Protein AF-A0A2V8R7F1-F1 (afdb_monomer_lite)

Foldseek 3Di:
DQLVVLQVQLVVQLVVLQVQLVQLVVQLVVLCVPVPPCSVVSNVRSNVRNVVSNVSNVVSVVSNVVSVVVVVVVVVVVVVVD

Secondary structure (DSSP, 8-state):
-HHHHHHHHHHHHHHHHHHHHHHHHHHHHHHHHTTTSSHHHHHHHHHHHHHHHHHHHHHHHHHHHHHHHHHHHHHHHHHTT-

Sequence (82 aa):
MISRVLIVVGLLITVAGNLATFNGVHTAVNGMMNSAENGIASVATGMSSAYSWSLISLFGCFILIVGLVLAALKSSAKAAAV

pLDDT: mean 88.7, std 12.06, range [47.88, 97.81]

Radius of gyration: 18.99 Å; chains: 1; bounding box: 34×16×62 Å

Structure (mmCIF, N/CA/C/O backbone):
data_AF-A0A2V8R7F1-F1
#
_entry.id   AF-A0A2V8R7F1-F1
#
loop_
_atom_site.group_PDB
_atom_site.id
_atom_site.type_symbol
_atom_site.label_atom_id
_atom_site.label_alt_id
_atom_site.label_comp_id
_atom_site.label_asym_id
_atom_site.label_entity_id
_atom_site.label_seq_id
_atom_site.pdbx_PDB_ins_code
_atom_site.Cartn_x
_atom_site.Cartn_y
_atom_site.Cartn_z
_atom_site.occupancy
_atom_site.B_iso_or_equiv
_atom_site.auth_seq_id
_atom_site.auth_comp_id
_atom_site.auth_asym_id
_atom_site.auth_atom_id
_atom_site.pdbx_PDB_model_num
ATOM 1 N N . MET A 1 1 ? -17.904 -0.389 16.975 1.00 77.88 1 MET A N 1
ATOM 2 C CA . MET A 1 1 ? -18.234 -0.286 15.540 1.00 77.88 1 MET A CA 1
ATOM 3 C C . MET A 1 1 ? -17.108 0.415 14.803 1.00 77.88 1 MET A C 1
ATOM 5 O O . MET A 1 1 ? -16.572 -0.195 13.893 1.00 77.88 1 MET A O 1
ATOM 9 N N . ILE A 1 2 ? -16.656 1.584 15.277 1.00 89.25 2 ILE A N 1
ATOM 10 C CA . ILE A 1 2 ? -15.536 2.332 14.680 1.00 89.25 2 ILE A CA 1
ATOM 11 C C . ILE A 1 2 ? -14.253 1.500 14.467 1.00 89.25 2 ILE A C 1
ATOM 13 O O . ILE A 1 2 ? -13.706 1.518 13.376 1.00 89.25 2 ILE A O 1
ATOM 17 N N . SER A 1 3 ? -13.832 0.673 15.436 1.00 90.94 3 SER A N 1
ATOM 18 C CA . SER A 1 3 ? -12.628 -0.169 15.298 1.00 90.94 3 SER A CA 1
ATOM 19 C C . SER A 1 3 ? -12.716 -1.173 14.146 1.00 90.94 3 SER A C 1
ATOM 21 O O . SER A 1 3 ? -11.757 -1.343 13.406 1.00 90.94 3 SER A O 1
ATOM 23 N N . ARG A 1 4 ? -13.883 -1.798 13.944 1.00 91.94 4 ARG A N 1
ATOM 24 C CA . ARG A 1 4 ? -14.110 -2.736 12.834 1.00 91.94 4 ARG A CA 1
ATOM 25 C C . ARG A 1 4 ? -14.066 -2.026 11.483 1.00 91.94 4 ARG A C 1
ATOM 27 O O . ARG A 1 4 ? -13.503 -2.570 10.545 1.00 91.94 4 ARG A O 1
ATOM 34 N N . VAL A 1 5 ? -14.623 -0.816 11.402 1.00 95.06 5 VAL A N 1
ATOM 35 C CA . VAL A 1 5 ? -14.571 0.003 10.182 1.00 95.06 5 VAL A CA 1
ATOM 36 C C . VAL A 1 5 ? -13.127 0.371 9.851 1.00 95.06 5 VAL A C 1
ATOM 38 O O . VAL A 1 5 ? -12.707 0.162 8.722 1.00 95.06 5 VAL A O 1
ATOM 41 N N . LEU A 1 6 ? -12.346 0.830 10.835 1.00 94.38 6 LEU A N 1
ATOM 42 C CA . LEU A 1 6 ? -10.929 1.157 10.641 1.00 94.38 6 LEU A CA 1
ATOM 43 C C . LEU A 1 6 ? -10.115 -0.060 10.183 1.00 94.38 6 LEU A C 1
ATOM 45 O O . LEU A 1 6 ? -9.325 0.060 9.256 1.00 94.38 6 LEU A O 1
ATOM 49 N N . ILE A 1 7 ? -10.352 -1.240 10.765 1.00 96.56 7 ILE A N 1
ATOM 50 C CA . ILE A 1 7 ? -9.695 -2.482 10.328 1.00 96.56 7 ILE A CA 1
ATOM 51 C C . ILE A 1 7 ? -10.048 -2.806 8.870 1.00 96.56 7 ILE A C 1
ATOM 53 O O . ILE A 1 7 ? -9.165 -3.096 8.075 1.00 96.56 7 ILE A O 1
ATOM 57 N N . VAL A 1 8 ? -11.321 -2.753 8.478 1.00 97.25 8 VAL A N 1
ATOM 58 C CA . VAL A 1 8 ? -11.697 -3.091 7.094 1.00 97.25 8 VAL A CA 1
ATOM 59 C C . VAL A 1 8 ? -11.150 -2.058 6.107 1.00 97.25 8 VAL A C 1
ATOM 61 O O . VAL A 1 8 ? -10.552 -2.426 5.101 1.00 97.25 8 VAL A O 1
ATOM 64 N N . VAL A 1 9 ? -11.305 -0.767 6.406 1.00 96.50 9 VAL A N 1
ATOM 65 C CA . VAL A 1 9 ? -10.844 0.324 5.536 1.00 96.50 9 VAL A CA 1
ATOM 66 C C . VAL A 1 9 ? -9.326 0.314 5.404 1.00 96.50 9 VAL A C 1
ATOM 68 O O . VAL A 1 9 ? -8.817 0.353 4.287 1.00 96.50 9 VAL A O 1
ATOM 71 N N . GLY A 1 10 ? -8.602 0.200 6.519 1.00 97.19 10 GLY A N 1
ATOM 72 C CA . GLY A 1 10 ? -7.150 0.091 6.496 1.00 97.19 10 GLY A CA 1
ATOM 73 C C . GLY A 1 10 ? -6.692 -1.104 5.659 1.00 97.19 10 GLY A C 1
ATOM 74 O O . GLY A 1 10 ? -5.782 -0.956 4.849 1.00 97.19 10 GLY A O 1
ATOM 75 N N . LEU A 1 11 ? -7.366 -2.259 5.781 1.00 97.81 11 LEU A N 1
ATOM 76 C CA . LEU A 1 11 ? -6.994 -3.477 5.054 1.00 97.81 11 LEU A CA 1
ATOM 77 C C . LEU A 1 11 ? -7.133 -3.278 3.555 1.00 97.81 11 LEU A C 1
ATOM 79 O O . LEU A 1 11 ? -6.220 -3.602 2.800 1.00 97.81 11 LEU A O 1
ATOM 83 N N . LEU A 1 12 ? -8.267 -2.723 3.134 1.00 97.81 12 LEU A N 1
ATOM 84 C CA . LEU A 1 12 ? -8.544 -2.465 1.728 1.00 97.81 12 LEU A CA 1
ATOM 85 C C . LEU A 1 12 ? -7.539 -1.472 1.136 1.00 97.81 12 LEU A C 1
ATOM 87 O O . LEU A 1 12 ? -7.026 -1.720 0.047 1.00 97.81 12 LEU A O 1
ATOM 91 N N . ILE A 1 13 ? -7.207 -0.398 1.861 1.00 97.31 13 ILE A N 1
ATOM 92 C CA . ILE A 1 13 ? -6.214 0.590 1.415 1.00 97.31 13 ILE A CA 1
ATOM 93 C C . ILE A 1 13 ? -4.828 -0.053 1.292 1.00 97.31 13 ILE A C 1
ATOM 95 O O . ILE A 1 13 ? -4.171 0.121 0.267 1.00 97.31 13 ILE A O 1
ATOM 99 N N . THR A 1 14 ? -4.391 -0.822 2.292 1.00 97.31 14 THR A N 1
ATOM 100 C CA . THR A 1 14 ? -3.097 -1.522 2.260 1.00 97.31 14 THR A CA 1
ATOM 101 C C . THR A 1 14 ? -3.016 -2.506 1.100 1.00 97.31 14 THR A C 1
ATOM 103 O O . THR A 1 14 ? -2.035 -2.511 0.361 1.00 97.31 14 THR A O 1
ATOM 106 N N . VAL A 1 15 ? -4.043 -3.336 0.904 1.00 97.62 15 VAL A N 1
ATOM 107 C CA . VAL A 1 15 ? -4.049 -4.343 -0.167 1.00 97.62 15 VAL A CA 1
ATOM 108 C C . VAL A 1 15 ? -4.052 -3.677 -1.542 1.00 97.62 15 VAL A C 1
ATOM 110 O O . VAL A 1 15 ? -3.237 -4.040 -2.390 1.00 97.62 15 VAL A O 1
ATOM 113 N N . ALA A 1 16 ? -4.912 -2.678 -1.757 1.00 97.12 16 ALA A N 1
ATOM 114 C CA . ALA A 1 16 ? -4.966 -1.947 -3.021 1.00 97.12 16 ALA A CA 1
ATOM 115 C C . ALA A 1 16 ? -3.656 -1.193 -3.302 1.00 97.12 16 ALA A C 1
ATOM 117 O O . ALA A 1 16 ? -3.133 -1.261 -4.414 1.00 97.12 16 ALA A O 1
ATOM 118 N N . GLY A 1 17 ? -3.094 -0.531 -2.284 1.00 97.00 17 GLY A N 1
ATOM 119 C CA . GLY A 1 17 ? -1.811 0.160 -2.376 1.00 97.00 17 GLY A CA 1
ATOM 120 C C . GLY A 1 17 ? -0.671 -0.795 -2.725 1.00 97.00 17 GLY A C 1
ATOM 121 O O . GLY A 1 17 ? 0.057 -0.541 -3.677 1.00 97.00 17 GLY A O 1
ATOM 122 N N . ASN A 1 18 ? -0.567 -1.938 -2.039 1.00 97.06 18 ASN A N 1
ATOM 123 C CA . ASN A 1 18 ? 0.443 -2.956 -2.344 1.00 97.06 18 ASN A CA 1
ATOM 124 C C . ASN A 1 18 ? 0.309 -3.496 -3.771 1.00 97.06 18 ASN A C 1
ATOM 126 O O . ASN A 1 18 ? 1.313 -3.617 -4.470 1.00 97.06 18 ASN A O 1
ATOM 130 N N . LEU A 1 19 ? -0.912 -3.793 -4.229 1.00 97.56 19 LEU A N 1
ATOM 131 C CA . LEU A 1 19 ? -1.144 -4.266 -5.596 1.00 97.56 19 LEU A CA 1
ATOM 132 C C . LEU A 1 19 ? -0.680 -3.234 -6.635 1.00 97.56 19 LEU A C 1
ATOM 134 O O . LEU A 1 19 ? -0.017 -3.586 -7.612 1.00 97.56 19 LEU A O 1
ATOM 138 N N . ALA A 1 20 ? -0.980 -1.957 -6.405 1.00 95.56 20 ALA A N 1
ATOM 139 C CA . ALA A 1 20 ? -0.535 -0.878 -7.276 1.00 95.56 20 ALA A CA 1
ATOM 140 C C . ALA A 1 20 ? 0.992 -0.672 -7.219 1.00 95.56 20 ALA A C 1
ATOM 142 O O . ALA A 1 20 ? 1.617 -0.470 -8.263 1.00 95.56 20 ALA A O 1
ATOM 143 N N . THR A 1 21 ? 1.615 -0.819 -6.043 1.00 97.19 21 THR A N 1
ATOM 144 C CA . THR A 1 21 ? 3.079 -0.843 -5.897 1.00 97.19 21 THR A CA 1
ATOM 145 C C . THR A 1 21 ? 3.699 -1.949 -6.743 1.00 97.19 21 THR A C 1
ATOM 147 O O . THR A 1 21 ? 4.630 -1.681 -7.503 1.00 97.19 21 THR A O 1
ATOM 150 N N . PHE A 1 22 ? 3.160 -3.170 -6.676 1.00 96.94 22 PHE A N 1
ATOM 151 C CA . PHE A 1 22 ? 3.635 -4.290 -7.491 1.00 96.94 22 PHE A CA 1
ATOM 152 C C . PHE A 1 22 ? 3.524 -4.007 -8.989 1.00 96.94 22 PHE A C 1
ATOM 154 O O . PHE A 1 22 ? 4.450 -4.323 -9.732 1.00 96.94 22 PHE A O 1
ATOM 161 N N . ASN A 1 23 ? 2.441 -3.370 -9.436 1.00 96.12 23 ASN A N 1
ATOM 162 C CA . ASN A 1 23 ? 2.288 -3.002 -10.842 1.00 96.12 23 ASN A CA 1
ATOM 163 C C . ASN A 1 23 ? 3.332 -1.960 -11.297 1.00 96.12 23 ASN A C 1
ATOM 165 O O . ASN A 1 23 ? 3.893 -2.068 -12.390 1.00 96.12 23 ASN A O 1
ATOM 169 N N . GLY A 1 24 ? 3.645 -0.981 -10.441 1.00 95.00 24 GLY A N 1
ATOM 170 C CA . GLY A 1 24 ? 4.729 -0.026 -10.690 1.00 95.00 24 GLY A CA 1
ATOM 171 C C . GLY A 1 24 ? 6.093 -0.716 -10.799 1.00 95.00 24 GLY A C 1
ATOM 172 O O . GLY A 1 24 ? 6.826 -0.495 -11.763 1.00 95.00 24 GLY A O 1
ATOM 173 N N . VAL A 1 25 ? 6.398 -1.632 -9.872 1.00 95.62 25 VAL A N 1
ATOM 174 C CA . VAL A 1 25 ? 7.637 -2.430 -9.905 1.00 95.62 25 VAL A CA 1
ATOM 175 C C . VAL A 1 25 ? 7.706 -3.290 -11.166 1.00 95.62 25 VAL A C 1
ATOM 177 O O . VAL A 1 25 ? 8.732 -3.305 -11.837 1.00 95.62 25 VAL A O 1
ATOM 180 N N . HIS A 1 26 ? 6.616 -3.961 -11.535 1.00 94.12 26 HIS A N 1
ATOM 181 C CA . HIS A 1 26 ? 6.544 -4.760 -12.758 1.00 94.12 26 HIS A CA 1
ATOM 182 C C . HIS A 1 26 ? 6.824 -3.916 -14.011 1.00 94.12 26 HIS A C 1
ATOM 184 O O . HIS A 1 26 ? 7.604 -4.317 -14.873 1.00 94.12 26 HIS A O 1
ATOM 190 N N . THR A 1 27 ? 6.259 -2.708 -14.077 1.00 91.19 27 THR A N 1
ATOM 191 C CA . THR A 1 27 ? 6.531 -1.751 -15.160 1.00 91.19 27 THR A CA 1
ATOM 192 C C . THR A 1 27 ? 8.011 -1.373 -15.212 1.00 91.19 27 THR A C 1
ATOM 194 O O . THR A 1 27 ? 8.607 -1.363 -16.290 1.00 91.19 27 THR A O 1
ATOM 197 N N . ALA A 1 28 ? 8.630 -1.128 -14.054 1.00 91.25 28 ALA A N 1
ATOM 198 C CA . ALA A 1 28 ? 10.051 -0.817 -13.991 1.00 91.25 28 ALA A CA 1
ATOM 199 C C . ALA A 1 28 ? 10.922 -1.994 -14.456 1.00 91.25 28 ALA A C 1
ATOM 201 O O . ALA A 1 28 ? 11.837 -1.799 -15.253 1.00 91.25 28 ALA A O 1
ATOM 202 N N . VAL A 1 29 ? 10.609 -3.220 -14.028 1.00 92.06 29 VAL A N 1
ATOM 203 C CA . VAL A 1 29 ? 11.324 -4.438 -14.448 1.00 92.06 29 VAL A CA 1
ATOM 204 C C . VAL A 1 29 ? 11.233 -4.647 -15.957 1.00 92.06 29 VAL A C 1
ATOM 206 O O . VAL A 1 29 ? 12.257 -4.881 -16.598 1.00 92.06 29 VAL A O 1
ATOM 209 N N . ASN A 1 30 ? 10.048 -4.471 -16.543 1.00 90.25 30 ASN A N 1
ATOM 210 C CA . ASN A 1 30 ? 9.879 -4.554 -17.994 1.00 90.25 30 ASN A CA 1
ATOM 211 C C . ASN A 1 30 ? 10.699 -3.485 -18.729 1.00 90.25 30 ASN A C 1
ATOM 213 O O . ASN A 1 30 ? 11.295 -3.778 -19.764 1.00 90.25 30 ASN A O 1
ATOM 217 N N . GLY A 1 31 ? 10.795 -2.275 -18.167 1.00 89.19 31 GLY A N 1
ATOM 218 C CA . GLY A 1 31 ? 11.680 -1.222 -18.666 1.00 89.19 31 GLY A CA 1
ATOM 219 C C . GLY A 1 31 ? 13.161 -1.611 -18.648 1.00 89.19 31 GLY A C 1
ATOM 220 O O . GLY A 1 31 ? 13.871 -1.348 -19.615 1.00 89.19 31 GLY A O 1
ATOM 221 N N . MET A 1 32 ? 13.628 -2.286 -17.591 1.00 88.56 32 MET A N 1
ATOM 222 C CA . MET A 1 32 ? 15.010 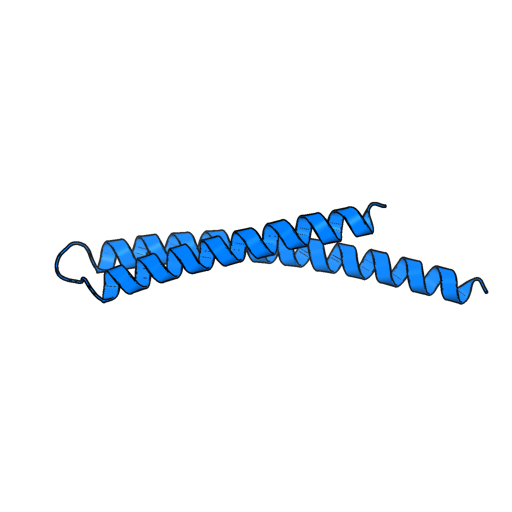-2.787 -17.530 1.00 88.56 32 MET A CA 1
ATOM 223 C C . MET A 1 32 ? 15.271 -3.852 -18.602 1.00 88.56 32 MET 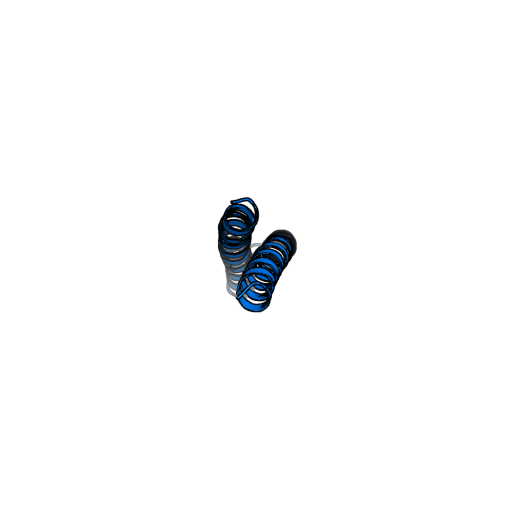A C 1
ATOM 225 O O . MET A 1 32 ? 16.299 -3.810 -19.279 1.00 88.56 32 MET A O 1
ATOM 229 N N . MET A 1 33 ? 14.336 -4.791 -18.776 1.00 87.62 33 MET A N 1
ATOM 230 C CA . MET A 1 33 ? 14.476 -5.900 -19.726 1.00 87.62 33 MET A CA 1
ATOM 231 C C . MET A 1 33 ? 14.434 -5.431 -21.187 1.00 87.62 33 MET A C 1
ATOM 233 O O . MET A 1 33 ? 15.217 -5.910 -22.004 1.00 87.62 33 MET A O 1
ATOM 237 N N . ASN A 1 34 ? 13.576 -4.460 -21.512 1.00 81.38 34 ASN A N 1
ATOM 238 C CA . ASN A 1 34 ? 13.337 -4.000 -22.884 1.00 81.38 34 ASN A CA 1
ATOM 239 C C . ASN A 1 34 ? 14.072 -2.688 -23.212 1.00 81.38 34 ASN A C 1
ATOM 241 O O . ASN A 1 34 ? 13.519 -1.792 -23.845 1.00 81.38 34 ASN A O 1
ATOM 245 N N . SER A 1 35 ? 15.345 -2.580 -22.813 1.00 66.56 35 SER A N 1
ATOM 246 C CA . SER A 1 35 ? 16.176 -1.361 -22.893 1.00 66.56 35 SER A CA 1
ATOM 247 C C . SER A 1 35 ? 16.335 -0.712 -24.287 1.00 66.56 35 SER A C 1
ATOM 249 O O . SER A 1 35 ? 16.916 0.367 -24.380 1.00 66.56 35 SER A O 1
ATOM 251 N N . ALA A 1 36 ? 15.832 -1.328 -25.361 1.00 65.00 36 ALA A N 1
ATOM 252 C CA . ALA A 1 36 ? 15.935 -0.833 -26.735 1.00 65.00 36 ALA A CA 1
ATOM 253 C C . ALA A 1 36 ? 15.045 0.392 -27.031 1.00 65.00 36 ALA A C 1
ATOM 255 O O . ALA A 1 36 ? 15.410 1.215 -27.865 1.00 65.00 36 ALA A O 1
ATOM 256 N N . GLU A 1 37 ? 13.919 0.557 -26.328 1.00 62.31 37 GLU A N 1
ATOM 257 C CA . GLU A 1 37 ? 12.994 1.681 -26.521 1.00 62.31 37 GLU A CA 1
ATOM 258 C C . GLU A 1 37 ? 12.516 2.177 -25.147 1.00 62.31 37 GLU A C 1
ATOM 260 O O . GLU A 1 37 ? 11.648 1.585 -24.514 1.00 62.31 37 GLU A O 1
ATOM 265 N N . ASN A 1 38 ? 13.096 3.270 -24.645 1.00 66.88 38 ASN A N 1
ATOM 266 C CA . ASN A 1 38 ? 12.658 3.955 -23.415 1.00 66.88 38 ASN A CA 1
ATOM 267 C C . ASN A 1 38 ? 12.872 3.206 -22.080 1.00 66.88 38 ASN A C 1
ATOM 269 O O . ASN A 1 38 ? 12.180 3.502 -21.100 1.00 66.88 38 ASN A O 1
ATOM 273 N N . GLY A 1 39 ? 13.841 2.288 -21.991 1.00 77.38 39 GLY A N 1
ATOM 274 C CA . GLY A 1 39 ? 14.062 1.464 -20.792 1.00 77.38 39 GLY A CA 1
ATOM 275 C C . GLY A 1 39 ? 14.227 2.256 -19.487 1.00 77.38 39 GLY A C 1
ATOM 276 O O . GLY A 1 39 ? 13.476 2.046 -18.537 1.00 77.38 39 GLY A O 1
ATOM 277 N N . ILE A 1 40 ? 15.127 3.247 -19.451 1.00 85.00 40 ILE A N 1
ATOM 278 C CA . ILE A 1 40 ? 15.352 4.089 -18.255 1.00 85.00 40 ILE A CA 1
ATOM 279 C C . ILE A 1 40 ? 14.120 4.937 -17.904 1.00 85.00 40 ILE A C 1
ATOM 281 O O . ILE A 1 40 ? 13.802 5.097 -16.726 1.00 85.00 40 ILE A O 1
ATOM 285 N N . ALA A 1 41 ? 13.400 5.458 -18.900 1.00 87.44 41 ALA A N 1
ATOM 286 C CA . ALA A 1 41 ? 12.184 6.234 -18.659 1.00 87.44 41 ALA A CA 1
ATOM 287 C C . ALA A 1 41 ? 11.076 5.357 -18.053 1.00 87.44 41 ALA A C 1
ATOM 289 O O . ALA A 1 41 ? 10.449 5.745 -17.071 1.00 87.44 41 ALA A O 1
ATOM 290 N N . SER A 1 42 ? 10.903 4.137 -18.569 1.00 86.31 42 SER A N 1
ATOM 291 C CA . SER A 1 42 ? 9.945 3.156 -18.043 1.00 86.31 42 SER A CA 1
ATOM 292 C C . SER A 1 42 ? 10.299 2.708 -16.622 1.00 86.31 42 SER A C 1
ATOM 294 O O . SER A 1 42 ? 9.412 2.576 -15.778 1.00 86.31 42 SER A O 1
ATOM 296 N N . VAL A 1 43 ? 11.594 2.551 -16.322 1.00 91.12 43 VAL A N 1
ATOM 297 C CA . VAL A 1 43 ? 12.092 2.315 -14.957 1.00 91.12 43 VAL A CA 1
ATOM 298 C C . VAL A 1 43 ? 11.729 3.476 -14.040 1.00 91.12 43 VAL A C 1
ATOM 300 O O . VAL A 1 43 ? 11.146 3.255 -12.981 1.00 91.12 43 VAL A O 1
ATOM 303 N N . ALA A 1 44 ? 12.022 4.712 -14.447 1.00 90.19 44 ALA A N 1
ATOM 304 C CA . ALA A 1 44 ? 11.743 5.896 -13.641 1.00 90.19 44 ALA A CA 1
ATOM 305 C C . ALA A 1 44 ? 10.239 6.063 -13.362 1.00 90.19 44 ALA A C 1
ATOM 307 O O . ALA A 1 44 ? 9.851 6.311 -12.219 1.00 90.19 44 ALA A O 1
ATOM 308 N N . THR A 1 45 ? 9.386 5.873 -14.372 1.00 90.94 45 THR A N 1
ATOM 309 C CA . THR A 1 45 ? 7.925 5.946 -14.221 1.00 90.94 45 THR A CA 1
ATOM 310 C C . THR A 1 45 ? 7.376 4.808 -13.360 1.00 90.94 45 THR A C 1
ATOM 312 O O . THR A 1 45 ? 6.555 5.050 -12.475 1.00 90.94 45 THR A O 1
ATOM 315 N N . GLY A 1 46 ? 7.836 3.572 -13.576 1.00 92.56 46 GLY A N 1
ATOM 316 C CA . GLY A 1 46 ? 7.410 2.423 -12.778 1.00 92.56 46 GLY A CA 1
ATOM 317 C C . GLY A 1 46 ? 7.797 2.571 -11.305 1.00 92.56 46 GLY A C 1
ATOM 318 O O . GLY A 1 46 ? 6.960 2.387 -10.419 1.00 92.56 46 GLY A O 1
ATOM 319 N N . MET A 1 47 ? 9.036 2.995 -11.037 1.00 94.25 47 MET A N 1
ATOM 320 C CA . MET A 1 47 ? 9.540 3.194 -9.676 1.00 94.25 47 MET A CA 1
ATOM 321 C C . MET A 1 47 ? 8.889 4.384 -8.966 1.00 94.25 47 MET A C 1
ATOM 323 O O . MET A 1 47 ? 8.583 4.274 -7.778 1.00 94.25 47 MET A O 1
ATOM 327 N N . SER A 1 48 ? 8.631 5.498 -9.662 1.00 94.69 48 SER A N 1
ATOM 328 C CA . SER A 1 48 ? 7.939 6.643 -9.053 1.00 94.69 48 SER A CA 1
ATOM 329 C C . SER A 1 48 ? 6.509 6.276 -8.656 1.00 94.69 48 SER A C 1
ATOM 331 O O . SER A 1 48 ? 6.092 6.548 -7.529 1.00 94.69 48 SER A O 1
ATOM 333 N N . SER A 1 49 ? 5.795 5.564 -9.534 1.00 93.94 49 SER A N 1
ATOM 334 C CA . SER A 1 49 ? 4.458 5.051 -9.245 1.00 93.94 49 SER A CA 1
ATOM 335 C C . SER A 1 49 ? 4.480 4.078 -8.065 1.00 93.94 49 SER A C 1
ATOM 337 O O . SER A 1 49 ? 3.695 4.229 -7.125 1.00 93.94 49 SER A O 1
ATOM 339 N N . ALA A 1 50 ? 5.421 3.126 -8.059 1.00 95.75 50 ALA A N 1
ATOM 340 C CA . ALA A 1 50 ? 5.562 2.154 -6.980 1.00 95.75 50 ALA A CA 1
ATOM 341 C C . ALA A 1 50 ? 5.775 2.826 -5.615 1.00 95.75 50 ALA A C 1
ATOM 343 O O . ALA A 1 50 ? 5.140 2.436 -4.630 1.00 95.75 50 ALA A O 1
ATOM 344 N N . TYR A 1 51 ? 6.616 3.863 -5.571 1.00 95.56 51 TYR A N 1
ATOM 345 C CA . TYR A 1 51 ? 6.878 4.636 -4.361 1.00 95.56 51 TYR A CA 1
ATOM 346 C C . TYR A 1 51 ? 5.622 5.355 -3.854 1.00 95.56 51 TYR A C 1
ATOM 348 O O . TYR A 1 51 ? 5.266 5.218 -2.681 1.00 95.56 51 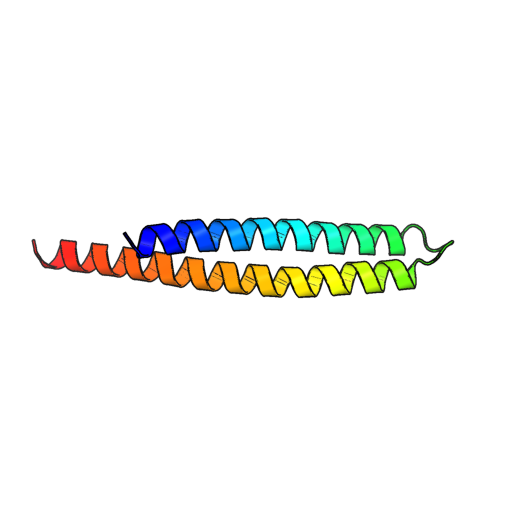TYR A O 1
ATOM 356 N N . SER A 1 52 ? 4.900 6.062 -4.730 1.00 94.69 52 SER A N 1
ATOM 357 C CA . SER A 1 52 ? 3.664 6.759 -4.352 1.00 94.69 52 SER A CA 1
ATOM 358 C C . SER A 1 52 ? 2.615 5.803 -3.777 1.00 94.69 52 SER A C 1
ATOM 360 O O . SER A 1 52 ? 2.044 6.073 -2.719 1.00 94.69 52 SER A O 1
ATOM 362 N N . TRP A 1 53 ? 2.402 4.655 -4.422 1.00 96.00 53 TRP A N 1
ATOM 363 C CA . TRP A 1 53 ? 1.460 3.645 -3.932 1.00 96.00 53 TRP A CA 1
ATOM 364 C C . TRP A 1 53 ? 1.928 2.966 -2.643 1.00 96.00 53 TRP A C 1
ATOM 366 O O . TRP A 1 53 ? 1.102 2.659 -1.781 1.00 96.00 53 TRP A O 1
ATOM 376 N N . SER A 1 54 ? 3.243 2.823 -2.453 1.00 96.12 54 SER A N 1
ATOM 377 C CA . SER A 1 54 ? 3.808 2.282 -1.215 1.00 96.12 54 SER A CA 1
ATOM 378 C C . SER A 1 54 ? 3.519 3.197 -0.025 1.00 96.12 54 SER A C 1
ATOM 380 O O . SER A 1 54 ? 3.220 2.706 1.063 1.00 96.12 54 SER A O 1
ATOM 382 N N . LEU A 1 55 ? 3.564 4.520 -0.215 1.00 95.69 55 LEU A N 1
ATOM 383 C CA . LEU A 1 55 ? 3.207 5.483 0.833 1.00 95.69 55 LEU A CA 1
ATOM 384 C C . LEU A 1 55 ? 1.719 5.407 1.195 1.00 95.69 55 LEU A C 1
ATOM 386 O O . LEU A 1 55 ? 1.367 5.437 2.375 1.00 95.69 55 LEU A O 1
ATOM 390 N N . ILE A 1 56 ? 0.845 5.256 0.196 1.00 94.94 56 ILE A N 1
ATOM 391 C CA . ILE A 1 56 ? -0.599 5.076 0.415 1.00 94.94 56 ILE A CA 1
ATOM 392 C C . ILE A 1 56 ? -0.864 3.772 1.181 1.00 94.94 56 ILE A C 1
ATOM 394 O O . ILE A 1 56 ? -1.629 3.765 2.148 1.00 94.94 56 ILE A O 1
ATOM 398 N N . SER A 1 57 ? -0.188 2.684 0.802 1.00 95.81 57 SER A N 1
ATOM 399 C CA . SER A 1 57 ? -0.276 1.396 1.499 1.00 95.81 57 SER A CA 1
ATOM 400 C C . SER A 1 57 ? 0.156 1.503 2.964 1.00 95.81 57 SER A C 1
ATOM 402 O O . SER A 1 57 ? -0.517 0.975 3.856 1.00 95.81 57 SER A O 1
ATOM 404 N N . LEU A 1 58 ? 1.232 2.253 3.232 1.00 97.00 58 LEU A N 1
ATOM 405 C CA . LEU A 1 58 ? 1.725 2.502 4.585 1.00 97.00 58 LEU A CA 1
ATOM 406 C C . LEU A 1 58 ? 0.700 3.269 5.435 1.00 97.00 58 LEU A C 1
ATOM 408 O O . LEU A 1 58 ? 0.472 2.913 6.592 1.00 97.00 58 LEU A O 1
ATOM 412 N N . PHE A 1 59 ? 0.026 4.264 4.853 1.00 95.81 59 PHE A N 1
ATOM 413 C CA . PHE A 1 59 ? -1.094 4.949 5.505 1.00 95.81 59 PHE A CA 1
ATOM 414 C C . PHE A 1 59 ? -2.259 3.996 5.808 1.00 95.81 59 PHE A C 1
ATOM 416 O O . PHE A 1 59 ? -2.807 4.031 6.911 1.00 95.81 59 PHE A O 1
ATOM 423 N N . GLY A 1 60 ? -2.604 3.102 4.877 1.00 96.38 60 GLY A N 1
ATOM 424 C CA . GLY A 1 60 ? -3.571 2.026 5.127 1.00 96.38 60 GLY A CA 1
ATOM 425 C C . GLY A 1 60 ? -3.165 1.148 6.315 1.00 96.38 60 GLY A C 1
ATOM 426 O O . GLY A 1 60 ? -3.978 0.891 7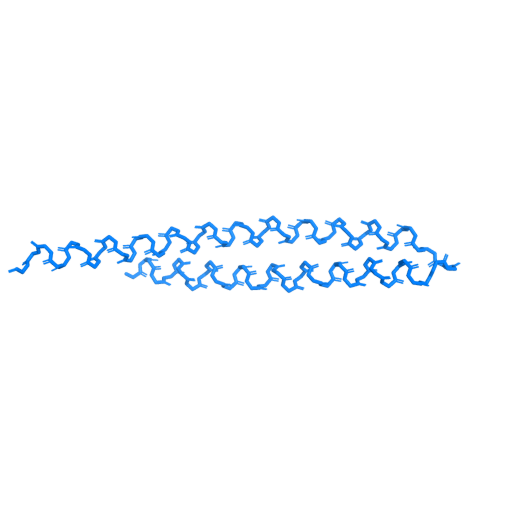.206 1.00 96.38 60 GLY A O 1
ATOM 427 N N . CYS A 1 61 ? -1.881 0.784 6.391 1.00 97.19 61 CYS A N 1
ATOM 428 C CA . CYS A 1 61 ? -1.322 -0.018 7.482 1.00 97.19 61 CYS A CA 1
ATOM 429 C C . CYS A 1 61 ? -1.416 0.706 8.826 1.00 97.19 61 CYS A C 1
ATOM 431 O O . CYS A 1 61 ? -1.724 0.094 9.847 1.00 97.19 61 CYS A O 1
ATOM 433 N N . PHE A 1 62 ? -1.198 2.017 8.845 1.00 97.38 62 PHE A N 1
ATOM 434 C CA . PHE A 1 62 ? -1.394 2.803 10.056 1.00 97.38 62 PHE A CA 1
ATOM 435 C C . PHE A 1 62 ? -2.854 2.749 10.536 1.00 97.38 62 PHE A C 1
ATOM 437 O O . PHE A 1 62 ? -3.110 2.465 11.707 1.00 97.38 62 PHE A O 1
ATOM 444 N N . ILE A 1 63 ? -3.819 2.933 9.628 1.00 95.81 63 ILE A N 1
ATOM 445 C CA . ILE A 1 63 ? -5.256 2.855 9.945 1.00 95.81 63 ILE A CA 1
ATOM 446 C C . ILE A 1 63 ? -5.624 1.462 10.482 1.00 95.81 63 ILE A C 1
ATOM 448 O O . ILE A 1 63 ? -6.359 1.356 11.470 1.00 95.81 63 ILE A O 1
ATOM 452 N N . LEU A 1 64 ? -5.073 0.401 9.879 1.00 95.94 64 LEU A N 1
ATOM 453 C CA . LEU A 1 64 ? -5.213 -0.976 10.361 1.00 95.94 64 LEU A CA 1
ATOM 454 C C . LEU A 1 64 ? -4.773 -1.128 11.808 1.00 95.94 64 LEU A C 1
ATOM 456 O O . LEU A 1 64 ? -5.532 -1.637 12.634 1.00 95.94 64 LEU A O 1
ATOM 460 N N . ILE A 1 65 ? -3.552 -0.686 12.106 1.00 96.31 65 ILE A N 1
ATOM 461 C 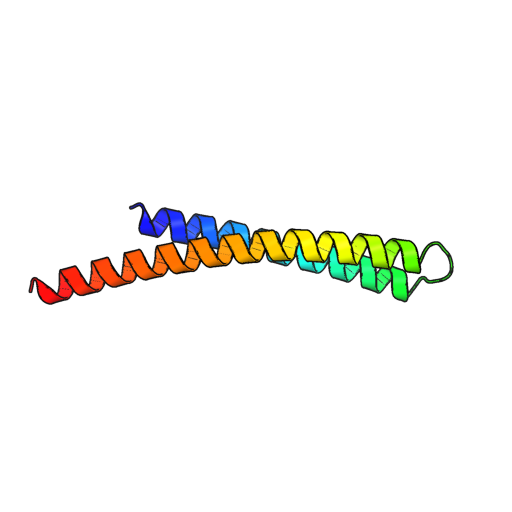CA . ILE A 1 65 ? -2.951 -0.811 13.433 1.00 96.31 65 ILE A CA 1
ATOM 462 C C . ILE A 1 65 ? -3.801 -0.061 14.458 1.00 96.31 65 ILE A C 1
ATOM 464 O O . ILE A 1 65 ? -4.143 -0.630 15.493 1.00 96.31 65 ILE A O 1
ATOM 468 N N . VAL A 1 66 ? -4.230 1.168 14.154 1.00 96.06 66 VAL A N 1
ATOM 469 C CA . VAL A 1 66 ? -5.125 1.938 15.035 1.00 96.06 66 VAL A CA 1
ATOM 470 C C . VAL A 1 66 ? -6.434 1.181 15.286 1.00 96.06 66 VAL A C 1
ATOM 472 O O . VAL A 1 66 ? -6.873 1.056 16.431 1.00 96.06 66 VAL A O 1
ATOM 475 N N . GLY A 1 67 ? -7.048 0.624 14.238 1.00 95.06 67 GLY A N 1
ATOM 476 C CA . GLY A 1 67 ? -8.264 -0.177 14.361 1.00 95.06 67 GLY A CA 1
ATOM 477 C C . GLY A 1 67 ? -8.083 -1.422 15.241 1.00 95.06 67 GLY A C 1
ATOM 478 O O . GLY A 1 67 ? -8.932 -1.695 16.098 1.00 95.06 67 GLY A O 1
ATOM 479 N N . LEU A 1 68 ? -6.969 -2.140 15.070 1.00 94.31 68 LEU A N 1
ATOM 480 C CA . LEU A 1 68 ? -6.605 -3.322 15.859 1.00 94.31 68 LEU A CA 1
ATOM 481 C C . LEU A 1 68 ? -6.351 -2.972 17.330 1.00 94.31 68 LEU A C 1
ATOM 483 O O . LEU A 1 68 ? -6.894 -3.636 18.213 1.00 94.31 68 LEU A O 1
ATOM 487 N N . VAL A 1 69 ? -5.605 -1.898 17.604 1.00 94.69 69 VAL A N 1
ATOM 488 C CA . VAL A 1 69 ? -5.340 -1.418 18.971 1.00 94.69 69 VAL A CA 1
ATOM 489 C C . VAL A 1 69 ? -6.646 -1.046 19.673 1.00 94.69 69 VAL A C 1
ATOM 491 O O . VAL A 1 69 ? -6.901 -1.506 20.786 1.00 94.69 69 VAL A O 1
ATOM 494 N N . LEU A 1 70 ? -7.533 -0.295 19.013 1.00 92.69 70 LEU A N 1
ATOM 495 C CA . LEU A 1 70 ? -8.843 0.053 19.577 1.00 92.69 70 LEU A CA 1
ATOM 496 C C . LEU A 1 70 ? -9.709 -1.184 19.856 1.00 92.69 70 LEU A C 1
ATOM 498 O O . LEU A 1 70 ? -10.456 -1.215 20.838 1.00 92.69 70 LEU A O 1
ATOM 502 N N . ALA A 1 71 ? -9.634 -2.208 19.002 1.00 90.06 71 ALA A N 1
ATOM 503 C CA . ALA A 1 71 ? -10.331 -3.470 19.232 1.00 90.06 71 ALA A CA 1
ATOM 504 C C . ALA A 1 71 ? -9.760 -4.228 20.444 1.00 90.06 71 ALA A C 1
ATOM 506 O O . ALA A 1 71 ? -10.538 -4.706 21.274 1.00 90.06 71 ALA A O 1
ATOM 507 N N . ALA A 1 72 ? -8.433 -4.282 20.578 1.00 88.50 72 ALA A N 1
ATOM 508 C CA . ALA A 1 72 ? -7.745 -4.940 21.687 1.00 88.50 72 ALA A CA 1
ATOM 509 C C . ALA A 1 72 ? -8.042 -4.263 23.034 1.00 88.50 72 ALA A C 1
ATOM 511 O O . ALA A 1 72 ? -8.423 -4.940 23.991 1.00 88.50 72 ALA A O 1
ATOM 512 N N . LEU A 1 73 ? -7.981 -2.928 23.092 1.00 88.19 73 LEU A N 1
ATOM 513 C CA . LEU A 1 73 ? -8.322 -2.158 24.295 1.00 88.19 73 LEU A CA 1
ATOM 514 C C . LEU A 1 73 ? -9.765 -2.415 24.742 1.00 88.19 73 LEU A C 1
ATOM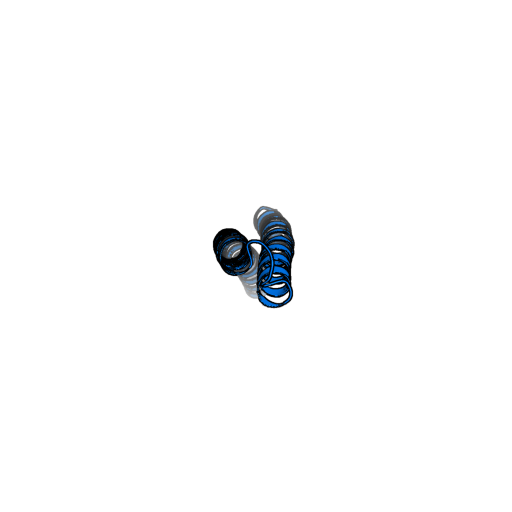 516 O O . LEU A 1 73 ? -10.026 -2.619 25.928 1.00 88.19 73 LEU A O 1
ATOM 520 N N . LYS A 1 74 ? -10.708 -2.482 23.792 1.00 80.88 74 LYS A N 1
ATOM 521 C CA . LYS A 1 74 ? -12.107 -2.794 24.109 1.00 80.88 74 LYS A CA 1
ATOM 522 C C . LYS A 1 74 ? -12.280 -4.218 24.648 1.00 80.88 74 LYS A C 1
ATOM 524 O O . LYS A 1 74 ? -13.138 -4.441 25.499 1.00 80.88 74 LYS A O 1
ATOM 529 N N . SER A 1 75 ? -11.482 -5.172 24.167 1.00 73.88 75 SER A N 1
ATOM 530 C CA . SER A 1 75 ? -11.483 -6.548 24.673 1.00 73.88 75 SER A CA 1
ATOM 531 C C . SER A 1 75 ? -10.930 -6.626 26.098 1.00 73.88 75 SER A C 1
ATOM 533 O O . SER A 1 75 ? -11.540 -7.260 26.954 1.00 73.88 75 SER A O 1
ATOM 535 N N . SER A 1 76 ? -9.826 -5.926 26.373 1.00 70.00 76 SER A N 1
ATOM 536 C CA . SER A 1 76 ? -9.197 -5.902 27.699 1.00 70.00 76 SER A CA 1
ATOM 537 C C . SER A 1 76 ? -10.078 -5.216 28.747 1.00 70.00 76 SER A C 1
ATOM 539 O O . SER A 1 76 ? -10.205 -5.712 29.861 1.00 70.00 76 SER A O 1
ATOM 541 N N . ALA A 1 77 ? -10.760 -4.125 28.380 1.00 64.44 77 ALA A N 1
ATOM 542 C CA . ALA A 1 77 ? -11.723 -3.457 29.259 1.00 64.44 77 ALA A CA 1
ATOM 543 C C . ALA A 1 77 ? -12.928 -4.350 29.600 1.00 64.44 77 ALA A C 1
ATOM 545 O O . ALA A 1 77 ? -13.445 -4.298 30.710 1.00 64.44 77 ALA A O 1
ATOM 546 N N . LYS A 1 78 ? -13.368 -5.192 28.656 1.00 60.59 78 LYS A N 1
ATOM 547 C CA . LYS A 1 78 ? -14.461 -6.143 28.890 1.00 60.59 78 LYS A CA 1
ATOM 548 C C . LYS A 1 78 ? -14.030 -7.311 29.787 1.00 60.59 78 LYS A C 1
ATOM 550 O O . LYS A 1 78 ? -14.859 -7.815 30.529 1.00 60.59 78 LYS A O 1
ATOM 555 N N . ALA A 1 79 ? -12.762 -7.720 29.719 1.00 58.06 79 ALA A N 1
ATOM 556 C CA . ALA A 1 79 ? -12.197 -8.766 30.572 1.00 58.06 79 ALA A CA 1
ATOM 557 C C . ALA A 1 79 ? -11.944 -8.295 32.015 1.00 58.06 79 ALA A C 1
ATOM 559 O O . ALA A 1 79 ? -12.096 -9.085 32.932 1.00 58.06 79 ALA A O 1
ATOM 560 N N . ALA A 1 80 ? -11.599 -7.020 32.222 1.00 56.09 80 ALA A N 1
ATOM 561 C CA . ALA A 1 80 ? -11.385 -6.439 33.553 1.00 56.09 80 ALA A CA 1
ATOM 562 C C . ALA A 1 80 ? -12.684 -6.076 34.308 1.00 56.09 80 ALA A C 1
ATOM 564 O O . ALA A 1 80 ? -12.626 -5.685 35.469 1.00 56.09 80 ALA A O 1
ATOM 565 N N . ALA A 1 81 ? -13.839 -6.146 33.639 1.00 55.22 81 ALA A N 1
ATOM 566 C CA . ALA A 1 81 ? -15.157 -5.836 34.202 1.00 55.22 81 ALA A CA 1
ATOM 567 C C . ALA A 1 81 ? -15.967 -7.092 34.597 1.00 55.22 81 ALA A C 1
ATOM 569 O O . ALA A 1 81 ? -17.159 -6.975 34.885 1.00 55.22 81 ALA A O 1
ATOM 570 N N . VAL A 1 82 ? -15.334 -8.270 34.557 1.00 47.88 82 VAL A N 1
ATOM 571 C CA . VAL A 1 82 ? -15.843 -9.579 35.009 1.00 47.88 82 VAL A CA 1
ATOM 572 C C . VAL A 1 82 ? -15.039 -9.996 36.230 1.00 47.88 82 VAL A C 1
ATOM 574 O O . VAL A 1 82 ? -15.661 -10.539 37.166 1.00 47.88 82 VAL A O 1
#